Protein AF-A0A2R6AYC1-F1 (afdb_monomer_lite)

InterPro domains:
  IPR002715 Nascent polypeptide-associated complex NAC domain [PF01849] (7-61)
  IPR002715 Nascent polypeptide-associated complex NAC domain [PS51151] (4-64)
  IPR002715 Nascent polypeptide-associated complex NAC domain [SM01407] (7-64)
  IPR038187 NAC A/B domain superfamily [G3DSA:2.20.70.30] (11-64)

Sequence (64 aa):
MGIKIRESDLKKIMRQIGISSQETIEAEEVVIIGKQKKIHIKEPNVFKIVMQGQTLYQIIGGSR

pLDDT: mean 87.88, std 11.57, range [39.34, 96.69]

Foldseek 3Di:
DDPPQDPVNVVVVCVVQQWPDKDWDQDQWDWDDDPVDIDIFGRWTWIWIQGPNDTDIDTDDGDD

Secondary structure (DSSP, 8-state):
------HHHHHHHHHHTTEEEEEEEE-SEEEEE-SS-EEEEES-EEEEEEETTEEEEEEE--B-

Structure (mmCIF, N/CA/C/O backbone):
data_AF-A0A2R6AYC1-F1
#
_entry.id   AF-A0A2R6AYC1-F1
#
loop_
_atom_site.group_PDB
_atom_site.id
_atom_site.type_symbol
_atom_site.label_atom_id
_atom_site.label_alt_id
_atom_site.label_comp_id
_atom_site.label_asym_id
_atom_site.label_entity_id
_atom_site.label_seq_id
_atom_site.pdbx_PDB_ins_code
_atom_site.Cartn_x
_atom_site.Cartn_y
_atom_site.Cartn_z
_atom_site.occupancy
_atom_site.B_iso_or_equiv
_atom_site.auth_seq_id
_atom_site.auth_comp_id
_atom_site.auth_asym_id
_atom_site.auth_atom_id
_atom_site.pdbx_PDB_model_num
ATOM 1 N N . MET A 1 1 ? -2.822 4.058 -32.714 1.00 39.34 1 MET A N 1
ATOM 2 C CA . MET A 1 1 ? -1.361 4.119 -32.493 1.00 39.34 1 MET A CA 1
ATOM 3 C C . MET A 1 1 ? -1.115 4.033 -30.991 1.00 39.34 1 MET A C 1
ATOM 5 O O . MET A 1 1 ? -1.176 5.043 -30.311 1.00 39.34 1 MET A O 1
ATOM 9 N N . GLY A 1 2 ? -0.992 2.820 -30.444 1.00 53.69 2 GLY A N 1
ATOM 10 C CA . GLY A 1 2 ? -0.746 2.633 -29.010 1.00 53.69 2 GLY A CA 1
ATOM 11 C C . GLY A 1 2 ? 0.742 2.789 -28.737 1.00 53.69 2 GLY A C 1
ATOM 12 O O . GLY A 1 2 ? 1.537 2.027 -29.286 1.00 53.69 2 GLY A O 1
ATOM 13 N N . ILE A 1 3 ? 1.132 3.782 -27.940 1.00 59.34 3 ILE A N 1
ATOM 14 C CA . ILE A 1 3 ? 2.519 3.922 -27.493 1.00 59.34 3 ILE A CA 1
ATOM 15 C C . ILE A 1 3 ? 2.829 2.688 -26.640 1.00 59.34 3 ILE A C 1
ATOM 17 O O . ILE A 1 3 ? 2.365 2.569 -25.509 1.00 59.34 3 ILE A O 1
ATOM 21 N N . LYS A 1 4 ? 3.581 1.736 -27.198 1.00 66.06 4 LYS A N 1
ATOM 22 C CA . LYS A 1 4 ? 4.082 0.575 -26.459 1.00 66.06 4 LYS A CA 1
ATOM 23 C C . LYS A 1 4 ? 5.262 1.042 -25.611 1.00 66.06 4 LYS A C 1
ATOM 25 O O . LYS A 1 4 ? 6.412 0.951 -26.038 1.00 66.06 4 LYS A O 1
ATOM 30 N N . ILE A 1 5 ? 4.959 1.607 -24.445 1.00 73.81 5 ILE A N 1
ATOM 31 C CA . ILE A 1 5 ? 5.975 2.006 -23.471 1.00 73.81 5 ILE A CA 1
ATOM 32 C C . ILE A 1 5 ? 6.669 0.732 -22.981 1.00 73.81 5 ILE A C 1
ATOM 34 O O . ILE A 1 5 ? 6.009 -0.218 -22.558 1.00 73.81 5 ILE A O 1
ATOM 38 N N . ARG A 1 6 ? 8.000 0.682 -23.084 1.00 80.81 6 ARG A N 1
ATOM 39 C CA . ARG A 1 6 ? 8.792 -0.453 -22.593 1.00 80.81 6 ARG A CA 1
ATOM 40 C C . ARG A 1 6 ? 8.986 -0.313 -21.085 1.00 80.81 6 ARG A C 1
ATOM 42 O O . ARG A 1 6 ? 9.084 0.797 -20.567 1.00 80.81 6 ARG A O 1
ATOM 49 N N . GLU A 1 7 ? 9.124 -1.426 -20.373 1.00 77.81 7 GLU A N 1
ATOM 50 C CA . GLU A 1 7 ? 9.356 -1.415 -18.918 1.00 77.81 7 GLU A CA 1
ATOM 51 C C . GLU A 1 7 ? 10.582 -0.584 -18.505 1.00 77.81 7 GLU A C 1
ATOM 53 O O . GLU A 1 7 ? 10.591 0.052 -17.452 1.00 77.81 7 GLU A O 1
ATOM 58 N N . SER A 1 8 ? 11.618 -0.545 -19.346 1.00 83.38 8 SER A N 1
ATOM 59 C CA . SER A 1 8 ? 12.804 0.289 -19.133 1.00 83.38 8 SER A CA 1
ATOM 60 C C . SER A 1 8 ? 12.492 1.784 -19.142 1.00 83.38 8 SER A C 1
ATOM 62 O O . SER A 1 8 ? 13.098 2.543 -18.386 1.00 83.38 8 SER A O 1
ATOM 64 N N . ASP A 1 9 ? 11.557 2.205 -19.991 1.00 85.50 9 ASP A N 1
ATOM 65 C CA . ASP A 1 9 ? 11.171 3.607 -20.135 1.00 85.50 9 ASP A CA 1
ATOM 66 C C . ASP A 1 9 ? 10.308 4.032 -18.944 1.00 85.50 9 ASP A C 1
ATOM 68 O O . ASP A 1 9 ? 10.538 5.096 -18.373 1.00 85.50 9 ASP A O 1
A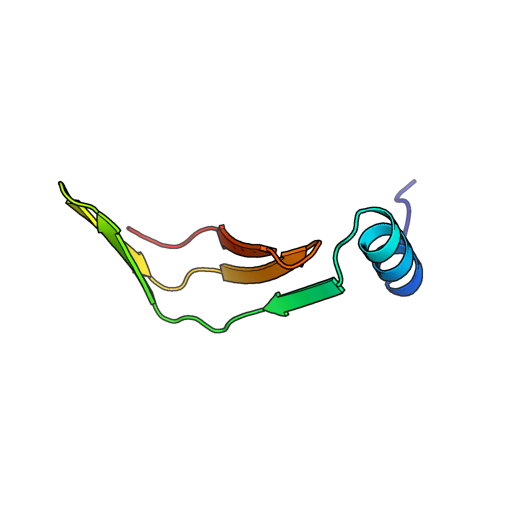TOM 72 N N . LEU A 1 10 ? 9.425 3.143 -18.469 1.00 83.38 10 LEU A N 1
ATOM 73 C CA . LEU A 1 10 ? 8.684 3.334 -17.217 1.00 83.38 10 LEU A CA 1
ATOM 74 C C . LEU A 1 10 ? 9.629 3.498 -16.022 1.00 83.38 10 LEU A C 1
ATOM 76 O O . LEU A 1 10 ? 9.505 4.463 -15.274 1.00 83.38 10 LEU A O 1
ATOM 80 N N . LYS A 1 11 ? 10.636 2.625 -15.880 1.00 83.44 11 LYS A N 1
ATOM 81 C CA . LYS A 1 11 ? 11.632 2.724 -14.796 1.00 83.44 11 LYS A CA 1
ATOM 82 C C . LYS A 1 11 ? 12.406 4.046 -14.827 1.00 83.44 11 LYS A C 1
ATOM 84 O O . LYS A 1 11 ? 12.699 4.605 -13.771 1.00 83.44 11 LYS A O 1
ATOM 89 N N . LYS A 1 12 ? 12.743 4.560 -16.017 1.00 87.06 12 LYS A N 1
ATOM 90 C CA . LYS A 1 12 ? 13.403 5.870 -16.165 1.00 87.06 12 LYS A CA 1
ATOM 91 C C . LYS A 1 12 ? 12.490 7.012 -15.730 1.00 87.06 12 LYS A C 1
ATOM 93 O O . LYS A 1 12 ? 12.930 7.858 -14.956 1.00 87.06 12 LYS A O 1
ATOM 98 N N . ILE A 1 13 ? 11.237 7.002 -16.179 1.00 87.50 13 ILE A N 1
ATOM 99 C CA . ILE A 1 13 ? 10.240 8.013 -15.808 1.00 87.50 13 ILE A CA 1
ATOM 100 C C . ILE A 1 13 ? 10.014 8.004 -14.291 1.00 87.50 13 ILE A C 1
ATOM 102 O O . ILE A 1 13 ? 10.080 9.055 -13.664 1.00 87.50 13 ILE A O 1
ATOM 106 N N . MET A 1 14 ? 9.845 6.825 -13.682 1.00 86.38 14 MET A N 1
ATOM 107 C CA . MET A 1 14 ? 9.671 6.666 -12.231 1.00 86.38 14 MET A CA 1
ATOM 108 C C . MET A 1 14 ? 10.827 7.283 -11.435 1.00 86.38 14 MET A C 1
ATOM 110 O O . MET A 1 14 ? 10.596 8.040 -10.494 1.00 86.38 14 MET A O 1
ATOM 114 N N . ARG A 1 15 ? 12.074 7.033 -11.852 1.00 85.44 15 ARG A N 1
ATOM 115 C CA . ARG A 1 15 ? 13.252 7.643 -11.216 1.00 85.44 15 ARG A CA 1
ATOM 116 C C . ARG A 1 15 ? 13.271 9.166 -11.363 1.00 85.44 15 ARG A C 1
ATOM 118 O O . ARG A 1 15 ? 13.622 9.848 -10.407 1.00 85.44 15 ARG A O 1
ATOM 125 N N . GLN A 1 16 ? 12.884 9.702 -12.524 1.00 88.62 16 GLN A N 1
ATOM 126 C CA . GLN A 1 16 ? 12.839 11.153 -12.763 1.00 88.62 16 GLN A CA 1
ATOM 127 C C . GLN A 1 16 ? 11.830 11.869 -11.861 1.00 88.62 16 GLN A C 1
ATOM 129 O O . GLN A 1 16 ? 12.094 12.984 -11.423 1.00 88.62 16 GLN A O 1
ATOM 134 N N . ILE A 1 17 ? 10.710 11.220 -11.543 1.00 87.75 17 ILE A N 1
ATOM 135 C CA . ILE A 1 17 ? 9.698 11.760 -10.624 1.00 87.75 17 ILE A CA 1
ATOM 136 C C . ILE A 1 17 ? 9.980 11.424 -9.148 1.00 87.75 17 ILE A C 1
ATOM 138 O O . ILE A 1 17 ? 9.153 11.696 -8.284 1.00 87.75 17 ILE A O 1
ATOM 142 N N . GLY A 1 18 ? 11.150 10.853 -8.835 1.00 88.12 18 GLY A N 1
ATOM 143 C CA . GLY A 1 18 ? 11.603 10.603 -7.463 1.00 88.12 18 GLY A CA 1
ATOM 144 C C . GLY A 1 18 ? 11.113 9.295 -6.838 1.00 88.12 18 GLY A C 1
ATOM 145 O O . GLY A 1 18 ? 11.339 9.080 -5.643 1.00 88.12 18 GLY A O 1
ATOM 146 N N . ILE A 1 19 ? 10.475 8.413 -7.614 1.00 90.19 19 ILE A N 1
ATOM 147 C CA . ILE A 1 19 ? 10.090 7.073 -7.162 1.00 90.19 19 ILE A CA 1
ATOM 148 C C . ILE A 1 19 ? 11.324 6.169 -7.186 1.00 90.19 19 ILE A C 1
ATOM 150 O O . ILE A 1 19 ? 11.975 5.973 -8.213 1.00 90.19 19 ILE A O 1
ATOM 154 N N . SER A 1 20 ? 11.632 5.607 -6.024 1.00 86.56 20 SER A N 1
ATOM 155 C CA . SER A 1 20 ? 12.781 4.733 -5.783 1.00 86.56 20 SER A CA 1
ATOM 156 C C . SER A 1 20 ? 12.415 3.263 -5.984 1.00 86.56 20 SER A C 1
ATOM 158 O O . SER A 1 20 ? 13.210 2.496 -6.525 1.00 86.56 20 SER A O 1
ATOM 160 N N . SER A 1 21 ? 11.201 2.877 -5.590 1.00 86.25 21 SER A N 1
ATOM 161 C CA . SER A 1 21 ? 10.664 1.532 -5.788 1.00 86.25 21 SER A CA 1
ATOM 162 C C . SER A 1 21 ? 9.137 1.542 -5.827 1.00 86.25 21 SER A C 1
ATOM 164 O O . SER A 1 21 ? 8.490 2.429 -5.265 1.00 86.25 21 SER A O 1
ATOM 166 N N . GLN A 1 22 ? 8.581 0.539 -6.505 1.00 89.50 22 GLN A N 1
ATOM 167 C CA . GLN A 1 22 ? 7.176 0.165 -6.441 1.00 89.50 22 GLN A CA 1
ATOM 168 C C . GLN A 1 22 ? 7.107 -1.351 -6.255 1.00 89.50 22 GLN A C 1
ATOM 170 O O . GLN A 1 22 ? 7.688 -2.098 -7.042 1.00 89.50 22 GLN A O 1
ATOM 175 N N . GLU A 1 23 ? 6.406 -1.785 -5.217 1.00 92.25 23 GLU A N 1
ATOM 176 C CA . GLU A 1 23 ? 6.250 -3.185 -4.831 1.00 92.25 23 GLU A CA 1
ATOM 177 C C . GLU A 1 23 ? 4.758 -3.512 -4.750 1.00 92.25 23 GLU A C 1
ATOM 179 O O . GLU A 1 23 ? 3.988 -2.751 -4.162 1.00 92.25 23 GLU A O 1
ATOM 184 N N . THR A 1 24 ? 4.347 -4.634 -5.338 1.00 93.00 24 THR A N 1
ATOM 185 C CA . THR A 1 24 ? 3.005 -5.188 -5.122 1.00 93.00 24 THR A CA 1
ATOM 186 C C . THR A 1 24 ? 2.994 -5.937 -3.796 1.00 93.00 24 THR A C 1
ATOM 188 O O . THR A 1 24 ? 3.918 -6.694 -3.506 1.00 93.00 24 THR A O 1
ATOM 191 N N . ILE A 1 25 ? 1.949 -5.732 -3.001 1.00 94.56 25 ILE A N 1
ATOM 192 C CA . ILE A 1 25 ? 1.711 -6.451 -1.753 1.00 94.56 25 ILE A CA 1
ATOM 193 C C . ILE A 1 25 ? 0.510 -7.371 -1.964 1.00 94.56 25 ILE A C 1
ATOM 195 O O . ILE A 1 25 ? -0.585 -6.906 -2.282 1.00 94.56 25 ILE A O 1
ATOM 199 N N . GLU A 1 26 ? 0.718 -8.668 -1.750 1.00 93.12 26 GLU A N 1
ATOM 200 C CA . GLU A 1 26 ? -0.337 -9.685 -1.734 1.00 93.12 26 GLU A CA 1
ATOM 201 C C . GLU A 1 26 ? -1.088 -9.615 -0.395 1.00 93.12 26 GLU A C 1
ATOM 203 O O . GLU A 1 26 ? -0.800 -10.349 0.547 1.00 93.12 26 GLU A O 1
ATOM 208 N N . ALA A 1 27 ? -1.995 -8.644 -0.274 1.00 94.06 27 ALA A N 1
ATOM 209 C CA . ALA A 1 27 ? -2.783 -8.429 0.934 1.00 94.06 27 ALA A CA 1
ATOM 210 C C . ALA A 1 27 ? -4.148 -9.123 0.837 1.00 94.06 27 ALA A C 1
ATOM 212 O O . ALA A 1 27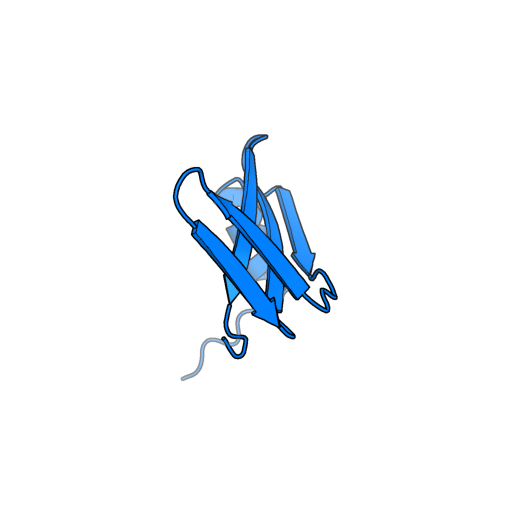 ? -4.923 -8.852 -0.075 1.00 94.06 27 ALA A O 1
ATOM 213 N N . GLU A 1 28 ? -4.482 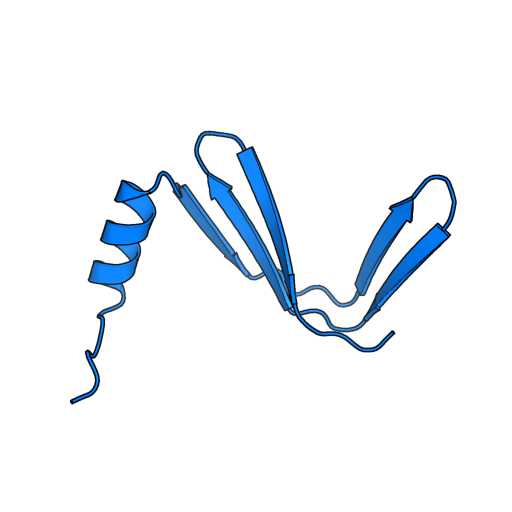-9.951 1.826 1.00 95.69 28 GLU A N 1
ATOM 214 C CA . GLU A 1 28 ? -5.831 -10.521 1.966 1.00 95.69 28 GLU A CA 1
ATOM 215 C C . GLU A 1 28 ? -6.836 -9.492 2.512 1.00 95.69 28 GLU A C 1
ATOM 217 O O . GLU A 1 28 ? -8.013 -9.494 2.153 1.00 95.69 28 GLU A O 1
ATOM 222 N N . GLU A 1 29 ? -6.378 -8.577 3.369 1.00 95.81 29 GLU A N 1
ATOM 223 C CA . GLU A 1 29 ? -7.207 -7.529 3.955 1.00 95.81 29 GLU A CA 1
ATOM 224 C C . GLU A 1 29 ? -6.379 -6.281 4.282 1.00 95.81 29 GLU A C 1
ATOM 226 O O . GLU A 1 29 ? -5.250 -6.360 4.770 1.00 95.81 29 GLU A O 1
ATOM 231 N N . VAL A 1 30 ? -6.971 -5.106 4.064 1.00 96.69 30 VAL A N 1
ATOM 232 C CA . VAL A 1 30 ? -6.481 -3.832 4.593 1.00 96.69 30 VAL A CA 1
ATOM 233 C C . VAL A 1 30 ? -7.458 -3.310 5.637 1.00 96.69 30 VAL A C 1
ATOM 235 O O . VAL A 1 30 ? -8.647 -3.121 5.371 1.00 96.69 30 VAL A O 1
ATOM 238 N N . VAL A 1 31 ? -6.927 -3.018 6.824 1.00 95.88 31 VAL A N 1
ATOM 239 C CA . VAL A 1 31 ? -7.689 -2.468 7.943 1.00 95.88 31 VAL A CA 1
ATOM 240 C C . VAL A 1 31 ? -7.207 -1.058 8.254 1.00 95.88 31 VAL A C 1
ATOM 242 O O . VAL A 1 31 ? -6.083 -0.856 8.708 1.00 95.88 31 VAL A O 1
ATOM 245 N N . ILE A 1 32 ? -8.084 -0.073 8.065 1.00 95.06 32 ILE A N 1
ATOM 246 C CA . ILE A 1 32 ? -7.820 1.320 8.440 1.00 95.06 32 ILE A CA 1
ATOM 247 C C . ILE A 1 32 ? -8.558 1.613 9.745 1.00 95.06 32 ILE A C 1
ATOM 249 O O . ILE A 1 32 ? -9.791 1.649 9.781 1.00 95.06 32 ILE A O 1
ATOM 253 N N . ILE A 1 33 ? -7.799 1.839 10.819 1.00 96.62 33 ILE A N 1
ATOM 254 C CA . ILE A 1 33 ? -8.331 2.195 12.139 1.00 96.62 33 ILE A CA 1
ATOM 255 C C . ILE A 1 33 ? -8.284 3.717 12.285 1.00 96.62 33 ILE A C 1
ATOM 257 O O . ILE A 1 33 ? -7.236 4.303 12.551 1.00 96.62 33 ILE A O 1
ATOM 261 N N . GLY A 1 34 ? -9.429 4.365 12.088 1.00 95.56 34 GLY A N 1
ATOM 262 C CA . GLY A 1 34 ? -9.609 5.787 12.360 1.00 95.56 34 GLY A CA 1
ATOM 263 C C . GLY A 1 34 ? -10.254 6.019 13.724 1.00 95.56 34 GLY A C 1
ATOM 264 O O . GLY A 1 34 ? -10.918 5.144 14.271 1.00 95.56 34 GLY A O 1
ATOM 265 N N . LYS A 1 35 ? -10.140 7.242 14.252 1.00 96.69 35 LYS A N 1
ATOM 266 C CA . LYS A 1 35 ? -10.728 7.622 15.553 1.00 96.69 35 LYS A CA 1
ATOM 267 C C . LYS A 1 35 ? -12.246 7.389 15.652 1.00 96.69 35 LYS A C 1
ATOM 269 O O . LYS A 1 35 ? -12.753 7.204 16.746 1.00 96.69 35 LYS A O 1
ATOM 274 N N . GLN A 1 36 ? -12.961 7.442 14.526 1.00 95.75 36 GLN A N 1
ATOM 275 C CA . GLN A 1 36 ? -14.430 7.370 14.474 1.00 95.75 36 GLN A CA 1
ATOM 276 C C . GLN A 1 36 ? -14.966 6.096 13.815 1.00 95.75 36 GLN A C 1
ATOM 278 O O . GLN A 1 36 ? -16.147 5.790 13.944 1.00 95.75 36 GLN A O 1
ATOM 283 N N . LYS A 1 37 ? -14.136 5.382 13.049 1.00 94.25 37 LYS A N 1
ATOM 284 C CA . LYS A 1 37 ? -14.572 4.211 12.288 1.00 94.25 37 LYS A CA 1
ATOM 285 C C . LYS A 1 37 ? -13.404 3.314 11.932 1.00 94.25 37 LYS A C 1
ATOM 287 O O . LYS A 1 37 ? -12.272 3.772 11.774 1.00 94.25 37 LYS A O 1
ATOM 292 N N . LYS A 1 38 ? -13.739 2.049 11.713 1.00 96.50 38 LYS A N 1
ATOM 293 C CA . LYS A 1 38 ? -12.861 1.039 11.141 1.00 96.50 38 LYS A CA 1
ATOM 294 C C . LYS A 1 38 ? -13.318 0.755 9.713 1.00 96.50 38 LYS A C 1
ATOM 296 O O . LYS A 1 38 ? -14.516 0.611 9.472 1.00 96.50 38 LYS A O 1
ATOM 301 N N . ILE A 1 39 ? -12.384 0.733 8.771 1.00 93.81 39 ILE A N 1
ATOM 302 C CA . ILE A 1 39 ? -12.647 0.355 7.379 1.00 93.81 39 ILE A CA 1
ATOM 303 C C . ILE A 1 39 ? -11.917 -0.956 7.129 1.00 93.81 39 ILE A C 1
ATOM 305 O O . ILE A 1 39 ? -10.722 -1.046 7.400 1.00 93.81 39 ILE A O 1
ATOM 309 N N . HIS A 1 40 ? -12.652 -1.939 6.628 1.00 95.12 40 HIS A N 1
ATOM 310 C CA . HIS A 1 40 ? -12.135 -3.218 6.174 1.00 95.12 40 HIS A CA 1
ATOM 311 C C . HIS A 1 40 ? -12.249 -3.255 4.654 1.00 95.12 40 HIS A C 1
ATOM 313 O O . HIS A 1 40 ? -13.293 -2.897 4.108 1.00 95.12 40 HIS A O 1
ATOM 319 N N . ILE A 1 41 ? -11.164 -3.621 3.983 1.00 95.44 41 ILE A N 1
ATOM 320 C CA . ILE A 1 41 ? -11.114 -3.776 2.532 1.00 95.44 41 ILE A CA 1
ATOM 321 C C . ILE A 1 41 ? -10.546 -5.166 2.281 1.00 95.44 41 ILE A C 1
ATOM 323 O O . ILE A 1 41 ? -9.365 -5.389 2.546 1.00 95.44 41 ILE A O 1
ATOM 327 N N . LYS A 1 42 ? -11.389 -6.096 1.828 1.00 95.81 42 LYS A N 1
ATOM 328 C CA . LYS A 1 42 ? -10.986 -7.480 1.543 1.00 95.81 42 LYS A CA 1
ATOM 329 C C . LYS A 1 42 ? -10.477 -7.621 0.117 1.00 95.81 42 LYS A C 1
ATOM 331 O O . LYS A 1 42 ? -10.986 -6.945 -0.778 1.00 95.81 42 LYS A O 1
ATOM 336 N N . GLU A 1 43 ? -9.481 -8.486 -0.048 1.00 94.81 43 GLU A N 1
ATOM 337 C CA . GLU A 1 43 ? -8.805 -8.788 -1.314 1.00 94.81 43 GLU A CA 1
ATOM 338 C C . GLU A 1 43 ? -8.409 -7.525 -2.120 1.00 94.81 43 GLU A C 1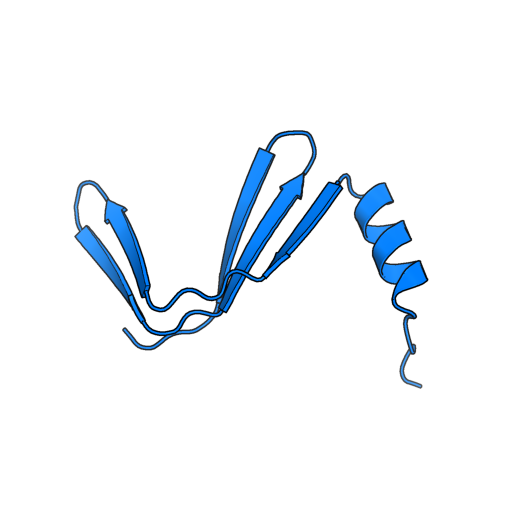
ATOM 340 O O . GLU A 1 43 ? -8.720 -7.417 -3.312 1.00 94.81 43 GLU A O 1
ATOM 345 N N . PRO A 1 44 ? -7.780 -6.503 -1.495 1.00 96.06 44 PRO A N 1
ATOM 346 C CA . PRO A 1 44 ? -7.377 -5.303 -2.214 1.00 96.06 44 PRO A CA 1
ATOM 347 C C . PRO A 1 44 ? -6.138 -5.539 -3.081 1.00 96.06 44 PRO A C 1
ATOM 349 O O . PRO A 1 44 ? -5.237 -6.295 -2.729 1.00 96.06 44 PRO A O 1
ATOM 352 N N . ASN A 1 45 ? -6.010 -4.753 -4.151 1.00 95.25 45 ASN A N 1
ATOM 353 C CA . ASN A 1 45 ? -4.720 -4.582 -4.816 1.00 95.25 45 ASN A CA 1
ATOM 354 C C . ASN A 1 45 ? -3.933 -3.497 -4.081 1.00 95.25 45 ASN A C 1
ATOM 356 O O . ASN A 1 45 ? -4.365 -2.339 -4.047 1.00 95.25 45 ASN A O 1
ATOM 360 N N . VAL A 1 46 ? -2.792 -3.861 -3.496 1.00 96.38 46 VAL A N 1
ATOM 361 C CA . VAL A 1 46 ? -1.968 -2.936 -2.711 1.00 96.38 46 VAL A CA 1
ATOM 362 C C . VAL A 1 46 ? -0.611 -2.741 -3.374 1.00 96.38 46 VAL A C 1
ATOM 364 O O . VAL A 1 46 ? 0.098 -3.702 -3.664 1.00 96.38 46 VAL A O 1
ATOM 367 N N . PHE A 1 47 ? -0.223 -1.482 -3.565 1.00 95.12 47 PHE A N 1
ATOM 368 C CA . PHE A 1 47 ? 1.116 -1.103 -4.007 1.00 95.12 47 PHE A CA 1
ATOM 369 C C . PHE A 1 47 ? 1.801 -0.256 -2.945 1.00 95.12 47 PHE A C 1
ATOM 371 O O . PHE A 1 47 ? 1.231 0.727 -2.469 1.00 95.12 47 PHE A O 1
ATOM 378 N N . LYS A 1 48 ? 3.0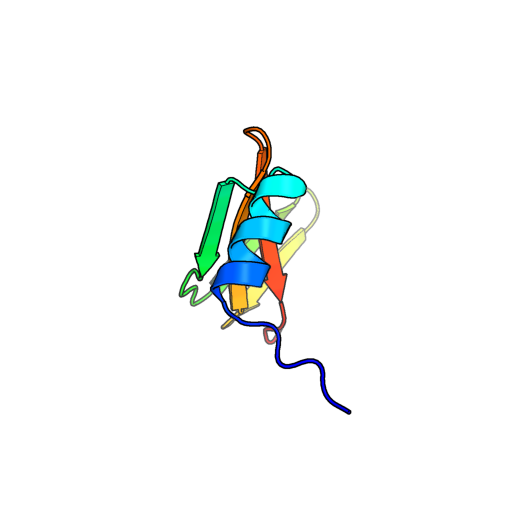43 -0.595 -2.612 1.00 95.12 48 LYS A N 1
ATOM 379 C CA . LYS A 1 48 ? 3.934 0.247 -1.816 1.00 95.12 48 LYS A CA 1
ATOM 380 C C . LYS A 1 48 ? 4.869 0.996 -2.752 1.00 95.12 48 LYS A C 1
ATOM 382 O O . LYS A 1 48 ? 5.587 0.384 -3.536 1.00 95.12 48 LYS A O 1
ATOM 387 N N . ILE A 1 49 ? 4.871 2.316 -2.653 1.00 94.00 49 ILE A N 1
ATOM 388 C CA . ILE A 1 49 ? 5.702 3.212 -3.452 1.00 94.00 49 ILE A CA 1
ATOM 389 C C . ILE A 1 49 ? 6.612 3.978 -2.497 1.00 94.00 49 ILE A C 1
ATOM 391 O O . ILE A 1 49 ? 6.133 4.608 -1.554 1.00 94.00 49 ILE A O 1
ATOM 395 N N . VAL A 1 50 ? 7.922 3.943 -2.736 1.00 92.50 50 VAL A N 1
ATOM 396 C CA . VAL A 1 50 ? 8.886 4.768 -1.994 1.00 92.50 50 VAL A CA 1
ATOM 397 C C . VAL A 1 50 ? 9.269 5.959 -2.856 1.00 92.50 50 VAL A C 1
ATOM 399 O O . VAL A 1 50 ? 9.837 5.782 -3.932 1.00 92.50 50 VAL A O 1
ATOM 402 N N . MET A 1 51 ? 8.979 7.172 -2.392 1.00 91.75 51 MET A N 1
ATOM 403 C CA . MET A 1 51 ? 9.253 8.416 -3.108 1.00 91.75 51 MET A CA 1
ATOM 404 C C . MET A 1 51 ? 9.936 9.411 -2.175 1.00 91.75 51 MET A C 1
ATOM 406 O O . MET A 1 51 ? 9.355 9.804 -1.171 1.00 91.75 51 MET A O 1
ATOM 410 N N . GLN A 1 52 ? 11.172 9.812 -2.488 1.00 86.25 52 GLN A N 1
ATOM 411 C CA . GLN A 1 52 ? 11.929 10.808 -1.705 1.00 86.25 52 GLN A CA 1
ATOM 412 C C . GLN A 1 52 ? 11.935 10.548 -0.176 1.00 86.25 52 GLN A C 1
ATOM 414 O O . GLN A 1 52 ? 11.818 11.468 0.628 1.00 86.25 52 GLN A O 1
ATOM 419 N N . GLY A 1 53 ? 12.033 9.280 0.242 1.00 85.56 53 GLY A N 1
ATOM 420 C CA . GLY A 1 53 ? 12.002 8.878 1.658 1.00 85.56 53 GLY A CA 1
ATOM 421 C C . GLY A 1 53 ? 10.602 8.756 2.274 1.00 85.56 53 GLY A C 1
ATOM 422 O O . GLY A 1 53 ? 10.467 8.248 3.385 1.00 85.56 53 GLY A O 1
ATOM 423 N N . GLN A 1 54 ? 9.550 9.148 1.556 1.00 92.69 54 GLN A N 1
ATOM 424 C CA . GLN A 1 54 ? 8.165 8.889 1.935 1.00 92.69 54 GLN A CA 1
ATOM 425 C C . GLN A 1 54 ? 7.714 7.521 1.421 1.00 92.69 54 GLN A C 1
ATOM 427 O O . GLN A 1 54 ? 8.054 7.113 0.311 1.00 92.69 54 GLN A O 1
ATOM 432 N N . THR A 1 55 ? 6.926 6.815 2.232 1.00 94.25 55 THR A N 1
ATOM 433 C CA . THR A 1 55 ? 6.265 5.571 1.824 1.00 94.25 55 THR A CA 1
ATOM 434 C C . THR A 1 55 ? 4.788 5.851 1.589 1.00 94.25 55 THR A C 1
ATOM 436 O O . THR A 1 55 ? 4.081 6.265 2.506 1.00 94.25 55 THR A O 1
ATOM 439 N N . LEU A 1 56 ? 4.329 5.606 0.367 1.00 94.44 56 LEU A N 1
ATOM 440 C CA . LEU A 1 56 ? 2.932 5.679 -0.033 1.00 94.44 56 LEU A CA 1
ATOM 441 C C . LEU A 1 56 ? 2.387 4.261 -0.218 1.00 94.44 56 LEU A C 1
ATOM 443 O O . LEU A 1 56 ? 3.023 3.432 -0.863 1.00 94.44 56 LEU A O 1
ATOM 447 N N . TYR A 1 57 ? 1.190 4.006 0.305 1.00 95.62 57 TYR A N 1
ATOM 448 C CA . TYR A 1 57 ? 0.426 2.798 0.009 1.00 95.62 57 TYR A CA 1
ATOM 449 C C . TYR A 1 57 ? -0.771 3.171 -0.857 1.00 95.62 57 TYR A C 1
ATOM 451 O O . TYR A 1 57 ? -1.631 3.945 -0.434 1.00 95.62 57 TYR A O 1
ATOM 459 N N . GLN A 1 58 ? -0.825 2.628 -2.067 1.00 94.12 58 GLN A N 1
ATOM 460 C CA . GLN A 1 58 ? -1.985 2.738 -2.936 1.00 94.12 58 GLN A CA 1
ATOM 461 C C . GLN A 1 58 ? -2.828 1.477 -2.775 1.00 94.12 58 GLN A C 1
ATOM 463 O O . GLN 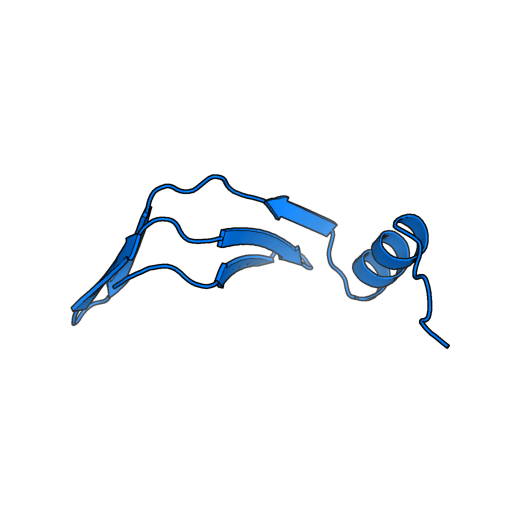A 1 58 ? -2.344 0.377 -3.014 1.00 94.12 58 GLN A O 1
ATOM 468 N N . ILE A 1 59 ? -4.079 1.648 -2.356 1.00 95.50 59 ILE A N 1
ATOM 469 C CA . ILE A 1 59 ? -5.034 0.561 -2.122 1.00 95.50 59 ILE A CA 1
ATOM 470 C C . ILE A 1 59 ? -6.161 0.740 -3.138 1.00 95.50 59 ILE A C 1
ATOM 472 O O . ILE A 1 59 ? -6.825 1.779 -3.137 1.00 95.50 59 ILE A O 1
ATOM 476 N N . ILE A 1 60 ? -6.339 -0.228 -4.037 1.00 93.12 60 ILE A N 1
ATOM 477 C CA . ILE A 1 60 ? -7.298 -0.154 -5.147 1.00 93.12 60 ILE A CA 1
ATOM 478 C C . ILE A 1 60 ? -8.249 -1.352 -5.097 1.00 93.12 60 ILE A C 1
ATOM 480 O O . ILE A 1 60 ? -7.816 -2.502 -5.011 1.00 93.12 60 ILE A O 1
ATOM 484 N N . GLY A 1 61 ? -9.546 -1.074 -5.238 1.00 88.25 61 GLY A N 1
ATOM 485 C CA . GLY A 1 61 ? -10.589 -2.096 -5.294 1.00 88.25 61 GLY A CA 1
ATOM 486 C C . GLY A 1 61 ? -10.938 -2.679 -3.924 1.00 88.25 61 GLY A C 1
ATOM 487 O O . GLY A 1 61 ? -10.865 -1.983 -2.911 1.00 88.25 61 GLY A O 1
ATOM 488 N N . GLY A 1 62 ? -11.336 -3.951 -3.934 1.00 78.56 62 GLY A N 1
ATOM 489 C CA . GLY A 1 62 ? -11.849 -4.692 -2.784 1.00 78.56 62 GLY A CA 1
ATOM 490 C C . GLY A 1 62 ? -13.367 -4.581 -2.611 1.00 78.56 62 GLY A C 1
ATOM 491 O O . GLY A 1 62 ? -13.999 -3.613 -3.043 1.00 78.56 62 GLY A O 1
ATOM 492 N N . SER A 1 63 ? -13.962 -5.593 -1.981 1.00 66.81 63 SER A N 1
ATOM 493 C CA . SER A 1 63 ? -15.353 -5.560 -1.514 1.00 66.81 63 SER A CA 1
ATOM 494 C C . SER A 1 63 ? -15.406 -5.041 -0.075 1.00 66.81 63 SER A C 1
ATOM 496 O O . SER A 1 63 ? -14.549 -5.392 0.741 1.00 66.81 63 SER A O 1
ATOM 498 N N . ARG A 1 64 ? -16.398 -4.198 0.222 1.00 56.34 64 ARG A N 1
ATOM 499 C CA . ARG A 1 64 ? -16.623 -3.611 1.549 1.00 56.34 64 ARG A CA 1
ATOM 500 C C . ARG A 1 64 ? -17.397 -4.545 2.473 1.00 56.34 64 ARG A C 1
ATOM 502 O O . ARG A 1 64 ? -18.283 -5.257 1.958 1.00 56.34 64 ARG A O 1
#

Radius of gyration: 15.28 Å; chains: 1; bounding box: 30×22×48 Å

Organism: NCBI:txid1978153